Protein AF-A0A3D5JFZ5-F1 (afdb_monomer_lite)

Foldseek 3Di:
DAAQQDDQVVVVVCLDCVNVVVVLVVVPQQPDRQDADTDYDAAFDKDWRWWADSHDNQPPQATDTDIDHHRHDDHRHDDDDDDDDDPGGDPDDDDDDD

pLDDT: mean 94.36, std 4.91, range [70.06, 98.75]

Sequence (98 aa):
IVGVDGEIEHAAALIHPRFGAPVRGALGDATEIIPSTKKMGGPGATLAVPLTSKHSIWEFDHMDAAEICLPDAPHAGEIVVILALGIGGRPLKRIKPD

Secondary structure (DSSP, 8-state):
-B-TTS-HHHHHHHTSHHHHHHHHHHTSS--S-------B--TT-EEEEEE--SS-TT-GGG-EEEEEEBTTB--TT-B-------SSS-TT------

Structure (mmCIF, N/CA/C/O backbone):
data_AF-A0A3D5JFZ5-F1
#
_entry.id   AF-A0A3D5JFZ5-F1
#
loop_
_atom_site.group_PDB
_atom_site.id
_atom_site.type_symbol
_atom_site.label_atom_id
_atom_site.label_alt_id
_atom_site.label_comp_id
_atom_site.label_asym_id
_atom_site.label_entity_id
_atom_site.label_seq_id
_atom_site.pdbx_PDB_ins_code
_atom_site.Cartn_x
_atom_site.Cartn_y
_atom_site.Cartn_z
_atom_site.occupancy
_atom_site.B_iso_or_equiv
_atom_site.auth_seq_id
_atom_site.auth_comp_id
_atom_site.auth_asym_id
_atom_site.auth_atom_id
_atom_site.pdbx_PDB_model_num
ATOM 1 N N . ILE A 1 1 ? -4.117 -0.474 6.231 1.00 98.19 1 ILE A N 1
ATOM 2 C CA . ILE A 1 1 ? -4.410 0.256 7.484 1.00 98.19 1 ILE A CA 1
ATOM 3 C C . ILE A 1 1 ? -5.358 -0.609 8.285 1.00 98.19 1 ILE A C 1
ATOM 5 O O . ILE A 1 1 ? -6.398 -0.967 7.751 1.00 98.19 1 ILE A O 1
ATOM 9 N N . VAL A 1 2 ? -4.972 -1.014 9.489 1.00 98.69 2 VAL A N 1
ATOM 10 C CA . VAL A 1 2 ? -5.830 -1.820 10.371 1.00 98.69 2 VAL A CA 1
ATOM 11 C C . VAL A 1 2 ? -6.562 -0.877 11.325 1.00 98.69 2 VAL A C 1
ATOM 13 O O . VAL A 1 2 ? -5.943 0.055 11.848 1.00 98.69 2 VAL A O 1
ATOM 16 N N . GLY A 1 3 ? -7.865 -1.100 11.494 1.00 98.75 3 GLY A N 1
ATOM 17 C CA . GLY A 1 3 ? -8.727 -0.378 12.423 1.00 98.75 3 GLY A CA 1
ATOM 18 C C . GLY A 1 3 ? -8.286 -0.540 13.876 1.00 98.75 3 GLY A C 1
ATOM 19 O O . GLY A 1 3 ? -7.532 -1.449 14.221 1.00 98.75 3 GLY A O 1
ATOM 20 N N . VAL A 1 4 ? -8.728 0.373 14.736 1.00 98.25 4 VAL A N 1
ATOM 21 C CA . VAL A 1 4 ? -8.217 0.500 16.112 1.00 98.25 4 VAL A CA 1
ATOM 22 C C . VAL A 1 4 ? -8.535 -0.680 17.040 1.00 98.25 4 VAL A C 1
ATOM 24 O O . VAL A 1 4 ? -7.839 -0.823 18.040 1.00 98.25 4 VAL A O 1
ATOM 27 N N . ASP A 1 5 ? -9.496 -1.542 16.693 1.00 98.62 5 ASP A N 1
ATOM 28 C CA . ASP A 1 5 ? -9.812 -2.766 17.451 1.00 98.62 5 ASP A CA 1
ATOM 29 C C . ASP A 1 5 ? -9.014 -3.993 16.961 1.00 98.62 5 ASP A C 1
ATOM 31 O O . ASP A 1 5 ? -9.174 -5.097 17.480 1.00 98.62 5 ASP A O 1
ATOM 35 N N . GLY A 1 6 ? -8.163 -3.830 15.942 1.00 98.25 6 GLY A N 1
ATOM 36 C CA . GLY A 1 6 ? -7.256 -4.871 15.459 1.00 98.25 6 GLY A CA 1
ATOM 37 C C . GLY A 1 6 ? -5.849 -4.792 16.062 1.00 98.25 6 GLY A C 1
ATOM 38 O O . GLY A 1 6 ? -5.588 -4.084 17.031 1.00 98.25 6 GLY A O 1
ATOM 39 N N . GLU A 1 7 ? -4.898 -5.477 15.424 1.00 98.00 7 GLU A N 1
ATOM 40 C CA . GLU A 1 7 ? -3.470 -5.393 15.742 1.00 98.00 7 GLU A CA 1
ATOM 41 C C . GLU A 1 7 ? -2.609 -5.197 14.486 1.00 98.00 7 GLU A C 1
ATOM 43 O O . GLU A 1 7 ? -2.990 -5.556 13.369 1.00 98.00 7 GLU A O 1
ATOM 48 N N . ILE A 1 8 ? -1.403 -4.646 14.657 1.00 97.69 8 ILE A N 1
ATOM 49 C CA . ILE A 1 8 ? -0.510 -4.343 13.528 1.00 97.69 8 ILE A CA 1
ATOM 50 C C . ILE A 1 8 ? -0.062 -5.605 12.772 1.00 97.69 8 ILE A C 1
ATOM 52 O O . ILE A 1 8 ? 0.254 -5.533 11.581 1.00 97.69 8 ILE A O 1
ATOM 56 N N . GLU A 1 9 ? -0.070 -6.770 13.424 1.00 97.88 9 GLU A N 1
ATOM 57 C CA . GLU A 1 9 ? 0.265 -8.044 12.788 1.00 97.88 9 GLU A CA 1
ATOM 58 C C . GLU A 1 9 ? -0.842 -8.563 11.862 1.00 97.88 9 GLU A C 1
ATOM 60 O O . GLU A 1 9 ? -0.536 -9.259 10.893 1.00 97.88 9 GLU A O 1
ATOM 65 N N . HIS A 1 10 ? -2.090 -8.099 12.005 1.00 98.25 10 HIS A N 1
ATOM 66 C CA . HIS A 1 10 ? -3.109 -8.312 10.973 1.00 98.25 10 HIS A CA 1
ATOM 67 C C . HIS A 1 10 ? -2.676 -7.708 9.626 1.00 98.25 10 HIS A C 1
ATOM 69 O O . HIS A 1 10 ? -2.876 -8.315 8.575 1.00 98.25 10 HIS A O 1
ATOM 75 N N . ALA A 1 11 ? -2.018 -6.540 9.633 1.00 97.44 11 ALA A N 1
ATOM 76 C CA . ALA A 1 11 ? -1.447 -5.964 8.414 1.00 97.44 11 ALA A CA 1
ATOM 77 C C . ALA A 1 11 ? -0.237 -6.767 7.916 1.00 97.44 11 ALA A C 1
ATOM 79 O O . ALA A 1 11 ? -0.073 -6.937 6.709 1.00 97.44 11 ALA A O 1
ATOM 80 N N . ALA A 1 12 ? 0.602 -7.268 8.832 1.00 96.00 12 ALA A N 1
ATOM 81 C CA . ALA A 1 12 ? 1.762 -8.096 8.496 1.00 96.00 12 ALA A CA 1
ATOM 82 C C . ALA A 1 12 ? 1.355 -9.378 7.753 1.00 96.00 12 ALA A C 1
ATOM 84 O O . ALA A 1 12 ? 1.964 -9.739 6.746 1.00 96.00 12 ALA A O 1
ATOM 85 N N . ALA A 1 13 ? 0.274 -10.019 8.204 1.00 95.94 13 ALA A N 1
ATOM 86 C CA . ALA A 1 13 ? -0.287 -11.204 7.569 1.00 95.94 13 ALA A CA 1
ATOM 87 C C . ALA A 1 13 ? -0.711 -10.946 6.111 1.00 95.94 13 ALA A C 1
ATOM 89 O O . ALA A 1 13 ? -0.578 -11.827 5.259 1.00 95.94 13 ALA A O 1
ATOM 90 N N . LEU A 1 14 ? -1.177 -9.732 5.802 1.00 94.56 14 LEU A N 1
ATOM 91 C CA . LEU A 1 14 ? -1.639 -9.346 4.464 1.00 94.56 14 LEU A CA 1
ATOM 92 C C . LEU A 1 14 ? -0.501 -8.960 3.510 1.00 94.56 14 LEU A C 1
ATOM 94 O O . LEU A 1 14 ? -0.655 -9.112 2.303 1.00 94.56 14 LEU A O 1
ATOM 98 N N . ILE A 1 15 ? 0.654 -8.524 4.021 1.00 92.62 15 ILE A N 1
ATOM 99 C CA . ILE A 1 15 ? 1.860 -8.260 3.207 1.00 92.62 15 ILE A CA 1
ATOM 100 C C . ILE A 1 15 ? 2.754 -9.503 3.043 1.00 92.62 15 ILE A C 1
ATOM 102 O O . ILE A 1 15 ? 3.856 -9.429 2.503 1.00 92.62 15 ILE A O 1
ATOM 106 N N . HIS A 1 16 ? 2.282 -10.668 3.489 1.00 93.31 16 HIS A N 1
ATOM 107 C CA . HIS A 1 16 ? 2.973 -11.942 3.337 1.00 93.31 16 HIS A CA 1
ATOM 108 C C . HIS A 1 16 ? 3.066 -12.367 1.851 1.00 93.31 16 HIS A C 1
ATOM 110 O O . HIS A 1 16 ? 2.137 -12.114 1.073 1.00 93.31 16 HIS A O 1
ATOM 116 N N . PRO A 1 17 ? 4.110 -13.114 1.427 1.00 88.06 17 PRO A N 1
ATOM 117 C CA . PRO A 1 17 ? 4.244 -13.616 0.052 1.00 88.06 17 PRO A CA 1
ATOM 118 C C . PRO A 1 17 ? 3.043 -14.406 -0.482 1.00 88.06 17 PRO A C 1
ATOM 120 O O . PRO A 1 17 ? 2.862 -14.489 -1.692 1.00 88.06 17 PRO A O 1
ATOM 123 N N . ARG A 1 18 ? 2.194 -14.948 0.398 1.00 91.81 18 ARG A N 1
ATOM 124 C CA . ARG A 1 18 ? 0.935 -15.612 0.020 1.00 91.81 18 ARG A CA 1
ATOM 125 C C . ARG A 1 18 ? -0.056 -14.663 -0.672 1.00 91.81 18 ARG A C 1
ATOM 127 O O . ARG A 1 18 ? -0.794 -15.118 -1.537 1.00 91.81 18 ARG A O 1
ATOM 134 N N . PHE A 1 19 ? -0.052 -13.375 -0.325 1.00 91.12 19 PHE A N 1
ATOM 135 C CA . PHE A 1 19 ? -0.790 -12.339 -1.051 1.00 91.12 19 PHE A CA 1
ATOM 136 C C . PHE A 1 19 ? 0.011 -11.818 -2.253 1.00 91.12 19 PHE A C 1
ATOM 138 O O . PHE A 1 19 ? -0.516 -11.710 -3.357 1.00 91.12 19 PHE A O 1
ATOM 145 N N . GLY A 1 20 ? 1.304 -11.534 -2.061 1.00 91.19 20 GLY A N 1
ATOM 146 C CA . GLY A 1 20 ? 2.123 -10.887 -3.090 1.00 91.19 20 GLY A CA 1
ATOM 147 C C . GLY A 1 20 ? 2.466 -11.763 -4.303 1.00 91.19 20 GLY A C 1
ATOM 148 O O . GLY A 1 20 ? 2.582 -11.244 -5.409 1.00 91.19 20 GLY A O 1
ATOM 149 N N . ALA A 1 21 ? 2.631 -13.079 -4.136 1.00 91.38 21 ALA A N 1
ATOM 150 C CA . ALA A 1 21 ? 3.012 -13.970 -5.235 1.00 91.38 21 ALA A CA 1
ATOM 151 C C . ALA A 1 21 ? 1.942 -14.056 -6.346 1.00 91.38 21 ALA A C 1
ATOM 153 O O . ALA A 1 21 ? 2.320 -13.901 -7.506 1.00 91.38 21 ALA A O 1
ATOM 154 N N . PRO A 1 22 ? 0.633 -14.208 -6.047 1.00 93.12 22 PRO A N 1
ATOM 155 C CA . PRO A 1 22 ? -0.419 -14.102 -7.062 1.00 93.12 22 PRO A CA 1
ATOM 156 C C . PRO A 1 22 ? -0.429 -12.762 -7.805 1.00 93.12 22 PRO A C 1
ATOM 158 O O . PRO A 1 22 ? -0.582 -12.747 -9.023 1.00 93.12 22 PRO A O 1
ATOM 161 N N . VAL A 1 23 ? -0.219 -11.646 -7.095 1.00 92.75 23 VAL A N 1
ATOM 162 C CA . VAL A 1 23 ? -0.149 -10.308 -7.710 1.00 92.75 23 VAL A CA 1
ATOM 163 C C . VAL A 1 23 ? 1.004 -10.237 -8.709 1.00 92.75 23 VAL A C 1
ATOM 165 O O . VAL A 1 23 ? 0.801 -9.828 -9.848 1.00 92.75 23 VAL A O 1
ATOM 168 N N . ARG A 1 24 ? 2.204 -10.693 -8.326 1.00 92.00 24 ARG A N 1
ATOM 169 C CA . ARG A 1 24 ? 3.352 -10.745 -9.246 1.00 92.00 24 ARG A CA 1
ATOM 170 C C . ARG A 1 24 ? 3.109 -11.677 -10.430 1.00 92.00 24 ARG A C 1
ATOM 172 O O . ARG A 1 24 ? 3.403 -11.299 -11.557 1.00 92.00 24 ARG A O 1
ATOM 179 N N . GLY A 1 25 ? 2.517 -12.848 -10.190 1.00 92.62 25 GLY A N 1
ATOM 180 C CA . GLY A 1 25 ? 2.161 -13.795 -11.248 1.00 92.62 25 GLY A CA 1
ATOM 181 C C . GLY A 1 25 ? 1.196 -13.200 -12.277 1.00 92.62 25 GLY A C 1
ATOM 182 O O . GLY A 1 25 ? 1.369 -13.417 -13.472 1.00 92.62 25 GLY A O 1
ATOM 183 N N . ALA A 1 26 ? 0.232 -12.384 -11.840 1.00 93.69 26 ALA A N 1
ATOM 184 C CA . ALA A 1 26 ? -0.688 -11.679 -12.734 1.00 93.69 26 ALA A CA 1
ATOM 185 C C . ALA A 1 26 ? -0.002 -10.596 -13.591 1.00 93.69 26 ALA A C 1
ATOM 187 O O . ALA A 1 26 ? -0.495 -10.261 -14.665 1.00 93.69 26 ALA A O 1
ATOM 188 N N . LEU A 1 27 ? 1.138 -10.064 -13.141 1.00 91.25 27 LEU A N 1
ATOM 189 C CA . LEU A 1 27 ? 1.947 -9.084 -13.877 1.00 91.25 27 LEU A CA 1
ATOM 190 C C . LEU A 1 27 ? 2.957 -9.734 -14.841 1.00 91.25 27 LEU A C 1
ATOM 192 O O . LEU A 1 27 ? 3.660 -9.010 -15.550 1.00 91.25 27 LEU A O 1
ATOM 196 N N . GLY A 1 28 ? 3.026 -11.070 -14.871 1.00 88.00 28 GLY A N 1
ATOM 197 C CA . GLY A 1 28 ? 3.916 -11.855 -15.722 1.00 88.00 28 GLY A CA 1
ATOM 198 C C . GLY A 1 28 ? 5.345 -11.909 -15.185 1.00 88.00 28 GLY A C 1
ATOM 199 O O . GLY A 1 28 ? 5.703 -12.794 -14.416 1.00 88.00 28 GLY A O 1
ATOM 200 N N . ASP A 1 29 ? 6.168 -10.957 -15.599 1.00 86.50 29 ASP A N 1
ATOM 201 C CA . ASP A 1 29 ? 7.621 -10.896 -15.389 1.00 86.50 29 ASP A CA 1
ATOM 202 C C . ASP A 1 29 ? 8.036 -10.037 -14.176 1.00 86.50 29 ASP A C 1
ATOM 204 O O . ASP A 1 29 ? 9.123 -9.458 -14.137 1.00 86.50 29 ASP A O 1
ATOM 208 N N . ALA A 1 30 ? 7.164 -9.943 -13.168 1.00 91.38 30 ALA A N 1
ATOM 209 C CA . ALA A 1 30 ? 7.469 -9.268 -11.910 1.00 91.38 30 ALA A CA 1
ATOM 210 C C . ALA A 1 30 ? 8.315 -10.177 -11.000 1.00 91.38 30 ALA A C 1
ATOM 212 O O . ALA A 1 30 ? 7.796 -11.084 -10.342 1.00 91.38 30 ALA A O 1
ATOM 213 N N . THR A 1 31 ? 9.622 -9.928 -10.955 1.00 89.06 31 THR A N 1
ATOM 214 C CA . THR A 1 31 ? 10.593 -10.715 -10.178 1.00 89.06 31 THR A CA 1
ATOM 215 C C . THR A 1 31 ? 10.863 -10.136 -8.794 1.00 89.06 31 THR A C 1
ATOM 217 O O . THR A 1 31 ? 11.232 -10.881 -7.888 1.00 89.06 31 THR A O 1
ATOM 220 N N . GLU A 1 32 ? 10.650 -8.833 -8.612 1.00 92.19 32 GLU A N 1
ATOM 221 C CA . GLU A 1 32 ? 10.998 -8.129 -7.378 1.00 92.19 32 GLU A CA 1
ATOM 222 C C . GLU A 1 32 ? 9.931 -8.183 -6.291 1.00 92.19 32 GLU A C 1
ATOM 224 O O . GLU A 1 32 ? 8.744 -8.416 -6.534 1.00 92.19 32 GLU A O 1
ATOM 229 N N . ILE A 1 33 ? 10.369 -7.934 -5.057 1.00 90.06 33 ILE A N 1
ATOM 230 C CA . ILE A 1 33 ? 9.467 -7.796 -3.916 1.00 90.06 33 ILE A CA 1
ATOM 231 C C . ILE A 1 33 ? 8.540 -6.585 -4.094 1.00 90.06 33 ILE A C 1
ATOM 233 O O . ILE A 1 33 ? 8.947 -5.529 -4.568 1.00 90.06 33 ILE A O 1
ATOM 237 N N . ILE A 1 34 ? 7.281 -6.735 -3.677 1.00 93.50 34 ILE A N 1
ATOM 238 C CA . ILE A 1 34 ? 6.333 -5.619 -3.623 1.00 93.50 34 ILE A CA 1
ATOM 239 C C . ILE A 1 34 ? 6.641 -4.828 -2.341 1.00 93.50 34 ILE A C 1
ATOM 241 O O . ILE A 1 34 ? 6.480 -5.390 -1.250 1.00 93.50 34 ILE A O 1
ATOM 245 N N . PRO A 1 35 ? 7.098 -3.567 -2.427 1.00 94.19 35 PRO A N 1
ATOM 246 C CA . PRO A 1 35 ? 7.342 -2.756 -1.243 1.00 94.19 35 PRO A CA 1
ATOM 247 C C . PRO A 1 35 ? 6.009 -2.440 -0.557 1.00 94.19 35 PRO A C 1
ATOM 249 O O . PRO A 1 35 ? 4.959 -2.360 -1.193 1.00 94.19 35 PRO A O 1
ATOM 252 N N . SER A 1 36 ? 6.029 -2.261 0.759 1.00 95.00 36 SER A N 1
ATOM 253 C CA . SER A 1 36 ? 4.810 -1.957 1.505 1.00 95.00 36 SER A CA 1
ATOM 254 C C . SER A 1 36 ? 5.095 -1.149 2.761 1.00 95.00 36 SER A C 1
ATOM 256 O O . SER A 1 36 ? 6.200 -1.151 3.302 1.00 95.00 36 SER A O 1
ATOM 258 N N . THR A 1 37 ? 4.059 -0.468 3.233 1.00 96.38 37 THR A N 1
ATOM 259 C CA . THR A 1 37 ? 3.993 0.142 4.558 1.00 96.38 37 THR A CA 1
ATOM 260 C C . THR A 1 37 ? 2.767 -0.413 5.280 1.00 96.38 37 THR A C 1
ATOM 262 O O . THR A 1 37 ? 1.763 -0.774 4.659 1.00 96.38 37 THR A O 1
ATOM 265 N N . LYS A 1 38 ? 2.836 -0.507 6.610 1.00 97.00 38 LYS A N 1
ATOM 266 C CA . LYS A 1 38 ? 1.711 -0.917 7.460 1.00 97.00 38 LYS A CA 1
ATOM 267 C C . LYS A 1 38 ? 1.503 0.089 8.585 1.00 97.00 38 LYS A C 1
ATOM 269 O O . LYS A 1 38 ? 2.456 0.700 9.058 1.00 97.00 38 LYS A O 1
ATOM 274 N N . LYS A 1 39 ? 0.247 0.273 8.989 1.00 97.56 39 LYS A N 1
ATOM 275 C CA . LYS A 1 39 ? -0.174 1.280 9.970 1.00 97.56 39 LYS A CA 1
ATOM 276 C C . LYS A 1 39 ? -1.489 0.872 10.634 1.00 97.56 39 LYS A C 1
ATOM 278 O O . LYS A 1 39 ? -2.351 0.296 9.963 1.00 97.56 39 LYS A O 1
ATOM 283 N N . MET A 1 40 ? -1.633 1.222 11.911 1.00 98.25 40 MET A N 1
ATOM 284 C CA . MET A 1 40 ? -2.915 1.274 12.625 1.00 98.25 40 MET A CA 1
ATOM 285 C C . MET A 1 40 ? -3.529 2.671 12.472 1.00 98.25 40 MET A C 1
ATOM 287 O O . MET A 1 40 ? -2.803 3.668 12.523 1.00 98.25 40 MET A O 1
ATOM 291 N N . GLY A 1 41 ? -4.843 2.769 12.302 1.00 98.12 41 GLY A N 1
ATOM 292 C CA . GLY A 1 41 ? -5.540 4.054 12.214 1.00 98.12 41 GLY A CA 1
ATOM 293 C C . GLY A 1 41 ? -7.053 3.894 12.102 1.00 98.12 41 GLY A C 1
ATOM 294 O O . GLY A 1 41 ? -7.527 2.799 11.833 1.00 98.12 41 GLY A O 1
ATOM 295 N N . GLY A 1 42 ? -7.796 4.980 12.322 1.00 98.06 42 GLY A N 1
ATOM 296 C CA . GLY A 1 42 ? -9.248 5.036 12.102 1.00 98.06 42 GLY A CA 1
ATOM 297 C C . GLY A 1 42 ? -9.625 5.664 10.751 1.00 98.06 42 GLY A C 1
ATOM 298 O O . GLY A 1 42 ? -8.738 5.888 9.919 1.00 98.06 42 GLY A O 1
ATOM 299 N N . PRO A 1 43 ? -10.914 5.997 10.549 1.00 98.56 43 PRO A N 1
ATOM 300 C CA . PRO A 1 43 ? -11.401 6.643 9.334 1.00 98.56 43 PRO A CA 1
ATOM 301 C C . PRO A 1 43 ? -10.611 7.903 8.972 1.00 98.56 43 PRO A C 1
ATOM 303 O O . PRO A 1 43 ? -10.292 8.718 9.839 1.00 98.56 43 PRO A O 1
ATOM 306 N N . GLY A 1 44 ? -10.256 8.047 7.695 1.00 98.31 44 GLY A N 1
ATOM 307 C CA . GLY A 1 44 ? -9.477 9.184 7.205 1.00 98.31 44 GLY A CA 1
ATOM 308 C C . GLY A 1 44 ? -7.969 9.088 7.464 1.00 98.31 44 GLY A C 1
ATOM 309 O O . GLY A 1 44 ? -7.226 10.015 7.134 1.00 98.31 44 GLY A O 1
ATOM 310 N N . ALA A 1 45 ? -7.476 7.984 8.036 1.00 98.19 45 ALA A N 1
ATOM 311 C CA . ALA A 1 45 ? -6.041 7.767 8.158 1.00 98.19 45 ALA A CA 1
ATOM 312 C C . ALA A 1 45 ? -5.381 7.664 6.772 1.00 98.19 45 ALA A C 1
ATOM 314 O O . ALA A 1 45 ? -5.819 6.900 5.912 1.00 98.19 45 ALA A O 1
ATOM 315 N N . THR A 1 46 ? -4.275 8.388 6.583 1.00 98.06 46 THR A N 1
ATOM 316 C CA . THR A 1 46 ? -3.473 8.303 5.357 1.00 98.06 46 THR A CA 1
ATOM 317 C C . THR A 1 46 ? -2.414 7.203 5.446 1.00 98.06 46 THR A C 1
ATOM 319 O O . THR A 1 46 ? -1.884 6.902 6.532 1.00 98.06 46 THR A O 1
ATOM 322 N N . LEU A 1 47 ? -2.097 6.610 4.292 1.00 97.88 47 LEU A N 1
ATOM 323 C CA . LEU A 1 47 ? -0.989 5.677 4.103 1.00 97.88 47 LEU A CA 1
ATOM 324 C C . LEU A 1 47 ? -0.212 6.035 2.832 1.00 97.88 47 LEU A C 1
ATOM 326 O O . LEU A 1 47 ? -0.789 6.109 1.749 1.00 97.88 47 LEU A O 1
ATOM 330 N N . ALA A 1 48 ? 1.104 6.198 2.970 1.00 97.81 48 ALA A N 1
ATOM 331 C CA . ALA A 1 48 ? 2.016 6.306 1.838 1.00 97.81 48 ALA A CA 1
ATOM 332 C C . ALA A 1 48 ? 2.309 4.908 1.277 1.00 97.81 48 ALA A C 1
ATOM 334 O O . ALA A 1 48 ? 2.889 4.066 1.968 1.00 97.81 48 ALA A O 1
ATOM 335 N N . VAL A 1 49 ? 1.905 4.664 0.034 1.00 97.12 49 VAL A N 1
ATOM 336 C CA . VAL A 1 49 ? 2.079 3.397 -0.679 1.00 97.12 49 VAL A CA 1
ATOM 337 C C . VAL A 1 49 ? 3.307 3.511 -1.582 1.00 97.12 49 VAL A C 1
ATOM 339 O O . VAL A 1 49 ? 3.240 4.221 -2.588 1.00 97.12 49 VAL A O 1
ATOM 342 N N . PRO A 1 50 ? 4.436 2.867 -1.236 1.00 96.31 50 PRO A N 1
ATOM 343 C CA . PR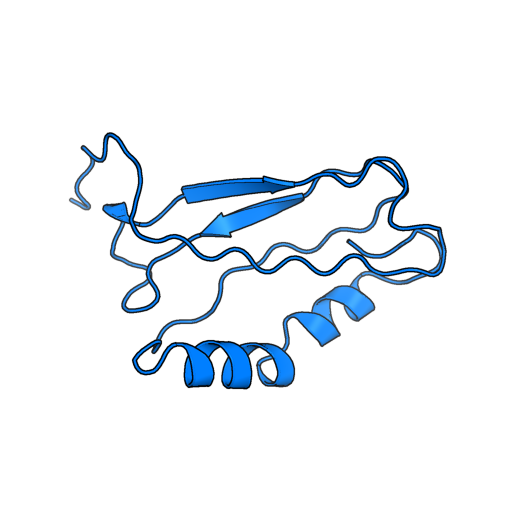O A 1 50 ? 5.643 2.936 -2.046 1.00 96.3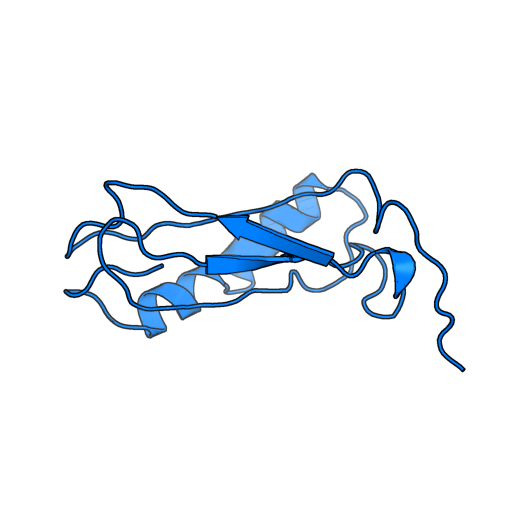1 50 PRO A CA 1
ATOM 344 C C . PRO A 1 50 ? 5.444 2.204 -3.375 1.00 96.31 50 PRO A C 1
ATOM 346 O O . PRO A 1 50 ? 4.822 1.144 -3.435 1.00 96.31 50 PRO A O 1
ATOM 349 N N . LEU A 1 51 ? 6.014 2.766 -4.432 1.00 95.50 51 LEU A N 1
ATOM 350 C CA . LEU A 1 51 ? 6.087 2.188 -5.764 1.00 95.50 51 LEU A CA 1
ATOM 351 C C . LEU A 1 51 ? 7.561 2.014 -6.125 1.00 95.50 51 LEU A C 1
ATOM 353 O O . LEU A 1 51 ? 8.366 2.930 -5.969 1.00 95.50 51 LEU A O 1
ATOM 357 N N . THR A 1 52 ? 7.911 0.828 -6.606 1.00 94.94 52 THR A N 1
ATOM 358 C CA . THR A 1 52 ? 9.232 0.518 -7.161 1.00 94.94 52 THR A CA 1
ATOM 359 C C . THR A 1 52 ? 9.057 -0.268 -8.449 1.00 94.94 52 THR A C 1
ATOM 361 O O . THR A 1 52 ? 7.970 -0.772 -8.743 1.00 94.94 52 THR A O 1
ATOM 364 N N . SER A 1 53 ? 10.134 -0.401 -9.224 1.00 94.25 53 SER A N 1
ATOM 365 C CA . SER A 1 53 ? 10.118 -1.275 -10.395 1.00 94.25 53 SER A CA 1
ATOM 366 C C . SER A 1 53 ? 9.753 -2.703 -10.002 1.00 94.25 53 SER A C 1
ATOM 368 O O . SER A 1 53 ? 10.212 -3.219 -8.981 1.00 94.25 53 SER A O 1
ATOM 370 N N . LYS A 1 54 ? 8.973 -3.358 -10.865 1.00 94.19 54 LYS A N 1
ATOM 371 C CA . LYS A 1 54 ? 8.685 -4.791 -10.755 1.00 94.19 54 LYS A CA 1
ATOM 372 C C . LYS A 1 54 ? 9.872 -5.681 -11.157 1.00 94.19 54 LYS A C 1
ATOM 374 O O . LYS A 1 54 ? 9.815 -6.885 -10.913 1.00 94.19 54 LYS A O 1
ATOM 379 N N . HIS A 1 55 ? 10.913 -5.107 -11.769 1.00 93.38 55 HIS A N 1
ATOM 380 C CA . HIS A 1 55 ? 12.072 -5.837 -12.297 1.00 93.38 55 HIS A CA 1
ATOM 381 C C . HIS A 1 55 ? 13.349 -5.659 -11.475 1.00 93.38 55 HIS A C 1
ATOM 383 O O . HIS A 1 55 ? 14.158 -6.580 -11.431 1.00 93.38 55 HIS A O 1
ATOM 389 N N . SER A 1 56 ? 13.551 -4.496 -10.845 1.00 91.50 56 SER A N 1
ATOM 390 C CA . SER A 1 56 ? 14.713 -4.249 -9.979 1.00 91.50 56 SER A CA 1
ATOM 391 C C . SER A 1 56 ? 14.475 -3.092 -9.011 1.00 91.50 56 SER A C 1
ATOM 393 O O . SER A 1 56 ? 14.203 -1.966 -9.431 1.00 91.50 56 SER A O 1
ATOM 395 N N . ILE A 1 57 ? 14.676 -3.311 -7.708 1.00 88.81 57 ILE A N 1
ATOM 396 C CA . ILE A 1 57 ? 14.606 -2.229 -6.707 1.00 88.81 57 ILE A CA 1
ATOM 397 C C . ILE A 1 57 ? 15.658 -1.132 -6.929 1.00 88.81 57 ILE A C 1
ATOM 399 O O . ILE A 1 57 ? 15.523 -0.048 -6.377 1.00 88.81 57 ILE A O 1
ATOM 403 N N . TRP A 1 58 ? 16.687 -1.385 -7.742 1.00 89.31 58 TRP A N 1
ATOM 404 C CA . TRP A 1 58 ? 17.757 -0.431 -8.050 1.00 89.31 58 TRP A CA 1
ATOM 405 C C . TRP A 1 58 ? 17.453 0.459 -9.259 1.00 89.31 58 TRP A C 1
ATOM 407 O O . TRP A 1 58 ? 18.243 1.335 -9.602 1.00 89.31 58 TRP A O 1
ATOM 417 N N . GLU A 1 59 ? 16.299 0.292 -9.904 1.00 91.50 59 GLU A N 1
ATOM 418 C CA . GLU A 1 59 ? 15.817 1.233 -10.913 1.00 91.50 59 GLU A CA 1
ATOM 419 C C . GLU A 1 59 ? 15.239 2.479 -10.234 1.00 91.50 59 GLU A C 1
ATOM 421 O O . GLU A 1 59 ? 14.024 2.650 -10.107 1.00 91.50 59 GLU A O 1
ATOM 426 N N . PHE A 1 60 ? 16.129 3.377 -9.798 1.00 92.00 60 PHE A N 1
ATOM 427 C CA . PHE A 1 60 ? 15.765 4.592 -9.062 1.00 92.00 60 PHE A CA 1
ATOM 428 C C . PHE A 1 60 ? 14.775 5.474 -9.806 1.00 92.00 60 PHE A C 1
ATOM 430 O O . PHE A 1 60 ? 14.038 6.211 -9.169 1.00 92.00 60 PHE A O 1
ATOM 437 N N . ASP A 1 61 ? 14.716 5.416 -11.129 1.00 94.44 61 ASP A N 1
ATOM 438 C CA . ASP A 1 61 ? 13.725 6.117 -11.942 1.00 94.44 61 ASP A CA 1
ATOM 439 C C . ASP A 1 61 ? 12.272 5.733 -11.611 1.00 94.44 61 ASP A C 1
ATOM 441 O O . ASP A 1 61 ? 11.374 6.569 -11.740 1.00 94.44 61 ASP A O 1
ATOM 445 N N . HIS A 1 62 ? 12.049 4.494 -11.163 1.00 94.19 62 HIS A N 1
ATOM 446 C CA . HIS A 1 62 ? 10.740 3.926 -10.832 1.00 94.19 62 HIS A CA 1
ATOM 447 C C . HIS A 1 62 ? 10.356 4.069 -9.352 1.00 94.19 62 HIS A C 1
ATOM 449 O O . HIS A 1 62 ? 9.247 3.693 -8.986 1.00 94.19 62 HIS A O 1
ATOM 455 N N . MET A 1 63 ? 11.237 4.607 -8.501 1.00 93.50 63 MET A N 1
ATOM 456 C CA . MET A 1 63 ? 10.911 4.858 -7.095 1.00 93.50 63 MET A CA 1
ATOM 457 C C . MET A 1 63 ? 9.966 6.054 -6.959 1.00 93.50 63 MET A C 1
ATOM 459 O O . MET A 1 63 ? 10.332 7.181 -7.305 1.00 93.50 63 MET A O 1
ATOM 463 N N . ASP A 1 64 ? 8.777 5.820 -6.422 1.00 95.44 64 ASP A N 1
ATOM 464 C CA . ASP A 1 64 ? 7.776 6.850 -6.146 1.00 95.44 64 ASP A CA 1
ATOM 465 C C . ASP A 1 64 ? 6.891 6.425 -4.961 1.00 95.44 64 ASP A C 1
ATOM 467 O O . ASP A 1 64 ? 7.101 5.367 -4.361 1.00 95.44 64 ASP A O 1
ATOM 471 N N . ALA A 1 65 ? 5.893 7.227 -4.605 1.00 96.06 65 ALA A N 1
ATOM 472 C CA . ALA A 1 65 ? 4.852 6.824 -3.670 1.00 96.06 65 ALA A CA 1
ATOM 473 C C . ALA A 1 65 ? 3.520 7.514 -3.978 1.00 96.06 65 ALA A C 1
ATOM 475 O O . ALA A 1 65 ? 3.483 8.649 -4.443 1.00 96.06 65 ALA A O 1
ATOM 476 N N . ALA A 1 66 ? 2.417 6.846 -3.648 1.00 95.75 66 ALA A N 1
ATOM 477 C CA . ALA A 1 66 ? 1.086 7.442 -3.654 1.00 95.75 66 ALA A CA 1
ATOM 478 C C . ALA A 1 66 ? 0.552 7.523 -2.221 1.00 95.75 66 ALA A C 1
ATOM 480 O O . ALA A 1 66 ? 0.522 6.514 -1.518 1.00 95.75 66 ALA A O 1
ATOM 481 N N . GLU A 1 67 ? 0.115 8.700 -1.774 1.00 97.69 67 GLU A N 1
ATOM 482 C CA . GLU A 1 67 ? -0.626 8.816 -0.517 1.00 97.69 67 GLU A CA 1
ATOM 483 C C . GLU A 1 67 ? -2.110 8.553 -0.771 1.00 97.69 67 GLU A C 1
ATOM 485 O O . GLU A 1 67 ? -2.724 9.180 -1.633 1.00 97.69 67 GLU A O 1
ATOM 490 N N . ILE A 1 68 ? -2.684 7.617 -0.016 1.00 97.94 68 ILE A N 1
ATOM 491 C CA . ILE A 1 68 ? -4.089 7.232 -0.135 1.00 97.94 68 ILE A CA 1
ATOM 492 C C . ILE A 1 68 ? -4.783 7.422 1.211 1.00 97.94 68 ILE A C 1
ATOM 494 O O . ILE A 1 68 ? -4.228 7.116 2.269 1.00 97.94 68 ILE A O 1
ATOM 498 N N . CYS A 1 69 ? -6.019 7.910 1.148 1.00 97.62 69 CYS A N 1
ATOM 499 C CA . CYS A 1 69 ? -6.905 8.123 2.280 1.00 97.62 69 CYS A CA 1
ATOM 500 C C . CYS A 1 69 ? -8.333 7.740 1.887 1.00 97.62 69 CYS A C 1
ATOM 502 O O . CYS A 1 69 ? -8.785 8.081 0.792 1.00 97.62 69 CYS A O 1
ATOM 504 N N . LEU A 1 70 ? -9.040 7.045 2.778 1.00 97.88 70 LEU A N 1
ATOM 505 C CA . LEU A 1 70 ? -10.472 6.790 2.656 1.00 97.88 70 LEU A CA 1
ATOM 506 C C . LEU A 1 70 ? -11.171 7.530 3.806 1.00 97.88 70 LEU A C 1
ATOM 508 O O . LEU A 1 70 ? -10.961 7.153 4.959 1.00 97.88 70 LEU A O 1
ATOM 512 N N . PRO A 1 71 ? -11.988 8.567 3.532 1.00 98.31 71 PRO A N 1
ATOM 513 C CA . PRO A 1 71 ? -12.565 9.409 4.584 1.00 98.31 71 PRO A CA 1
ATOM 514 C C . PRO A 1 71 ? -13.342 8.646 5.662 1.00 98.31 71 PRO A C 1
ATOM 516 O O . PRO A 1 71 ? -13.304 9.036 6.823 1.00 98.31 71 PRO A O 1
ATOM 519 N N . ASP A 1 72 ? -14.001 7.550 5.285 1.00 98.31 72 ASP A N 1
ATOM 520 C CA . ASP A 1 72 ? -14.852 6.748 6.172 1.00 98.31 72 ASP A CA 1
ATOM 521 C C . ASP A 1 72 ? -14.268 5.352 6.471 1.00 98.31 72 ASP A C 1
ATOM 523 O O . ASP A 1 72 ? -14.996 4.439 6.829 1.00 98.31 72 ASP A O 1
ATOM 527 N N . ALA A 1 73 ? -12.959 5.128 6.286 1.00 98.44 73 ALA A N 1
ATOM 528 C CA . ALA A 1 73 ? -12.357 3.812 6.535 1.00 98.44 73 ALA A CA 1
ATOM 529 C C . ALA A 1 73 ? -10.882 3.884 6.980 1.00 98.44 73 ALA A C 1
ATOM 531 O O . ALA A 1 73 ? -10.181 4.841 6.635 1.00 98.44 73 ALA A O 1
ATOM 532 N N . PRO A 1 74 ? -10.367 2.856 7.684 1.00 98.50 74 PRO A N 1
ATOM 533 C CA . PRO A 1 74 ? -11.101 1.706 8.232 1.00 98.50 74 PRO A CA 1
ATOM 534 C C . PRO A 1 74 ? -11.931 2.083 9.467 1.00 98.50 74 PRO A C 1
ATOM 536 O O . PRO A 1 74 ? -11.474 2.864 10.304 1.00 98.50 74 PRO A O 1
ATOM 539 N N . HIS A 1 75 ? -13.116 1.487 9.627 1.00 98.62 75 HIS A N 1
ATOM 540 C CA . HIS A 1 75 ? -13.786 1.439 10.932 1.00 98.62 75 HIS A CA 1
ATOM 541 C C . HIS A 1 75 ? -13.001 0.537 11.898 1.00 98.62 75 HIS A C 1
ATOM 543 O O . HIS A 1 75 ? -12.063 -0.162 11.509 1.00 98.62 75 HIS A O 1
ATOM 549 N N . ALA A 1 76 ? -13.354 0.561 13.187 1.00 98.44 76 ALA A N 1
ATOM 550 C CA . ALA A 1 76 ? -12.534 -0.024 14.252 1.00 98.44 76 ALA A CA 1
ATOM 551 C C . ALA A 1 76 ? -12.191 -1.513 14.039 1.00 98.44 76 ALA A C 1
ATOM 553 O O . ALA A 1 76 ? -11.038 -1.895 14.229 1.00 98.44 76 ALA A O 1
ATOM 554 N N . GLY A 1 77 ? -13.147 -2.321 13.570 1.00 98.44 77 GLY A N 1
ATOM 555 C CA . GLY A 1 77 ? -12.965 -3.750 13.283 1.00 98.44 77 GLY A CA 1
ATOM 556 C C . GLY A 1 77 ? -12.572 -4.089 11.838 1.00 98.44 77 GLY A C 1
ATOM 557 O O . GLY A 1 77 ? -12.666 -5.2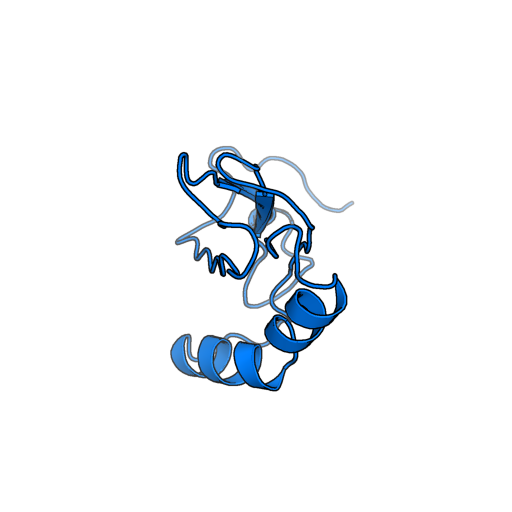49 11.443 1.00 98.44 77 GLY A O 1
ATOM 558 N N . GLU A 1 78 ? -12.181 -3.105 11.026 1.00 98.69 78 GLU A N 1
ATOM 559 C CA . GLU A 1 78 ? -11.918 -3.287 9.595 1.00 98.69 78 GLU A CA 1
ATOM 560 C C . GLU A 1 78 ? -10.431 -3.203 9.236 1.00 98.69 78 GLU A C 1
ATOM 562 O O . GLU A 1 78 ? -9.581 -2.760 10.011 1.00 98.69 78 GLU A O 1
ATOM 567 N N . ILE A 1 79 ? -10.104 -3.598 8.004 1.00 98.50 79 ILE A N 1
ATOM 568 C CA . ILE A 1 79 ? -8.777 -3.407 7.420 1.00 98.50 79 ILE A CA 1
ATOM 569 C C . ILE A 1 79 ? -8.927 -2.839 6.010 1.00 98.50 79 ILE A C 1
ATOM 571 O O . ILE A 1 79 ? -9.542 -3.455 5.144 1.00 98.50 79 ILE A O 1
ATOM 575 N N . VAL A 1 80 ? -8.285 -1.700 5.752 1.00 98.31 80 VAL A N 1
ATOM 576 C CA . VAL A 1 80 ? -8.101 -1.167 4.397 1.00 98.31 80 VAL A CA 1
ATOM 577 C C . VAL A 1 80 ? -6.820 -1.748 3.800 1.00 98.31 80 VAL A C 1
ATOM 579 O O . VAL A 1 80 ? -5.725 -1.526 4.332 1.00 98.31 80 VAL A O 1
ATOM 582 N N . VAL A 1 81 ? -6.943 -2.460 2.680 1.00 97.12 81 VAL A N 1
ATOM 583 C CA . VAL A 1 81 ? -5.820 -2.988 1.887 1.00 97.12 81 VAL A CA 1
ATOM 584 C C . VAL A 1 81 ? -5.691 -2.178 0.606 1.00 97.12 81 VAL A C 1
ATOM 586 O O . VAL A 1 81 ? -6.684 -1.929 -0.071 1.00 97.12 81 VAL A O 1
ATOM 589 N N . ILE A 1 82 ? -4.468 -1.765 0.275 1.00 97.12 82 ILE A N 1
ATOM 590 C CA . ILE A 1 82 ? -4.189 -0.898 -0.870 1.00 97.12 82 ILE A CA 1
ATOM 591 C C . ILE A 1 82 ? -3.083 -1.541 -1.699 1.00 97.12 82 ILE A C 1
ATOM 593 O O . ILE A 1 82 ? -2.010 -1.838 -1.176 1.00 97.12 82 ILE A O 1
ATOM 597 N N . LEU A 1 83 ? -3.350 -1.741 -2.989 1.00 95.50 83 LEU A N 1
ATOM 598 C CA . LEU A 1 83 ? -2.371 -2.156 -3.988 1.00 95.50 83 LEU A CA 1
ATOM 599 C C . LEU A 1 83 ? -2.289 -1.055 -5.044 1.00 95.50 83 LEU A C 1
ATOM 601 O O . LEU A 1 83 ? -3.292 -0.737 -5.678 1.00 95.50 83 LEU A O 1
ATOM 605 N N . ALA A 1 84 ? -1.102 -0.483 -5.228 1.00 95.44 84 ALA A N 1
ATOM 606 C CA . ALA A 1 84 ? -0.848 0.521 -6.251 1.00 95.44 84 ALA A CA 1
AT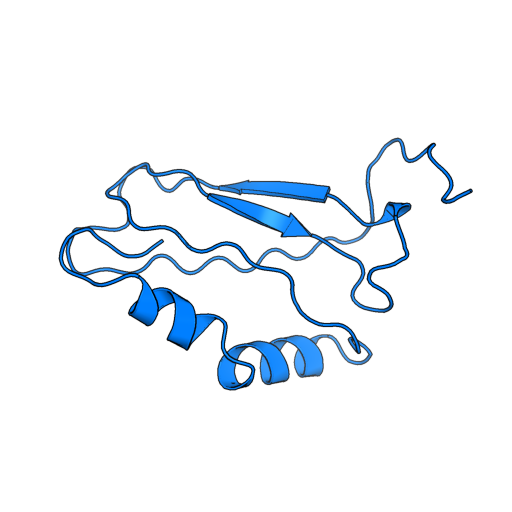OM 607 C C . ALA A 1 84 ? 0.017 -0.075 -7.368 1.00 95.44 84 ALA A C 1
ATOM 609 O O . ALA A 1 84 ? 0.980 -0.793 -7.100 1.00 95.44 84 ALA A O 1
ATOM 610 N N . LEU A 1 85 ? -0.330 0.234 -8.617 1.00 94.50 85 LEU A N 1
ATOM 611 C CA . LEU A 1 85 ? 0.426 -0.142 -9.810 1.00 94.50 85 LEU A CA 1
ATOM 612 C C . LEU A 1 85 ? 0.689 1.119 -10.634 1.00 94.50 85 LEU A C 1
ATOM 614 O O . LEU A 1 85 ? -0.233 1.883 -10.913 1.00 94.50 85 LEU A O 1
ATOM 618 N N . GLY A 1 86 ? 1.945 1.324 -11.019 1.00 93.19 86 GLY A N 1
ATOM 619 C CA . GLY A 1 86 ? 2.355 2.398 -11.920 1.00 93.19 86 GLY A CA 1
ATOM 620 C C . GLY A 1 86 ? 2.584 1.876 -13.337 1.00 93.19 86 GLY A C 1
ATOM 621 O O . GLY A 1 86 ? 3.061 0.760 -13.523 1.00 93.19 86 GLY A O 1
ATOM 622 N N . ILE A 1 87 ? 2.284 2.703 -14.339 1.00 91.81 87 ILE A N 1
ATOM 623 C CA . ILE A 1 87 ? 2.617 2.439 -15.753 1.00 91.81 87 ILE A CA 1
ATOM 624 C C . ILE A 1 87 ? 3.989 3.012 -16.159 1.00 91.81 87 ILE A C 1
ATOM 626 O O . ILE A 1 87 ? 4.364 2.970 -17.327 1.00 91.81 87 ILE A O 1
ATOM 630 N N . GLY A 1 88 ? 4.731 3.575 -15.205 1.00 90.06 88 GLY A N 1
ATOM 631 C CA . GLY A 1 88 ? 6.029 4.208 -15.407 1.00 90.06 88 GLY A CA 1
ATOM 632 C C . GLY A 1 88 ? 6.578 4.780 -14.101 1.00 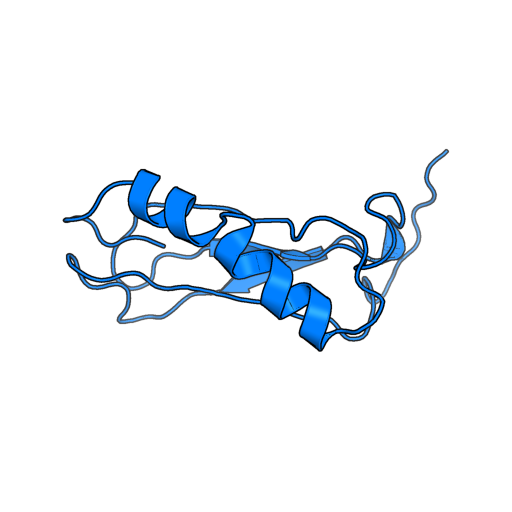90.06 88 GLY A C 1
ATOM 633 O O . GLY A 1 88 ? 5.965 4.633 -13.045 1.00 90.06 88 GLY A O 1
ATOM 634 N N . GLY A 1 89 ? 7.748 5.413 -14.183 1.00 91.00 89 GLY A N 1
ATOM 635 C CA . GLY A 1 89 ? 8.407 6.056 -13.044 1.00 91.00 89 GLY A CA 1
ATOM 636 C C . GLY A 1 89 ? 8.041 7.519 -12.849 1.00 91.00 89 GLY A C 1
ATOM 637 O O . GLY A 1 89 ? 7.092 8.032 -13.442 1.00 91.00 89 GLY A O 1
ATOM 638 N N . ARG A 1 90 ? 8.863 8.214 -12.056 1.00 95.00 90 ARG A N 1
ATOM 639 C CA . ARG A 1 90 ? 8.671 9.641 -11.774 1.00 95.00 90 ARG A CA 1
ATOM 640 C C . ARG A 1 90 ? 8.613 10.460 -13.075 1.00 95.00 90 ARG A C 1
ATOM 642 O O . ARG A 1 90 ? 9.511 10.307 -13.910 1.00 95.00 90 ARG A O 1
ATOM 649 N N . PRO A 1 91 ? 7.671 11.416 -13.214 1.00 94.19 91 PRO A N 1
ATOM 650 C CA . PRO A 1 91 ? 7.517 12.215 -14.436 1.00 94.19 91 PRO A CA 1
ATOM 651 C C . PRO A 1 91 ? 8.767 12.997 -14.861 1.00 94.19 91 PRO A C 1
ATOM 653 O O . PRO A 1 91 ? 8.998 13.204 -16.048 1.00 94.19 91 PRO A O 1
ATOM 656 N N . LEU A 1 92 ? 9.588 13.429 -13.897 1.00 95.62 92 LEU A N 1
ATOM 657 C CA . LEU A 1 92 ? 10.798 14.225 -14.135 1.00 95.62 92 LEU A CA 1
ATOM 658 C C . LEU A 1 92 ? 12.033 13.574 -13.495 1.00 95.62 92 LEU A C 1
ATOM 660 O O . LEU A 1 92 ? 12.752 14.193 -12.701 1.00 95.62 92 LEU A O 1
ATOM 664 N N . LYS A 1 93 ? 12.245 12.292 -13.807 1.00 94.19 93 LYS A N 1
ATOM 665 C CA . LYS A 1 93 ? 13.399 11.504 -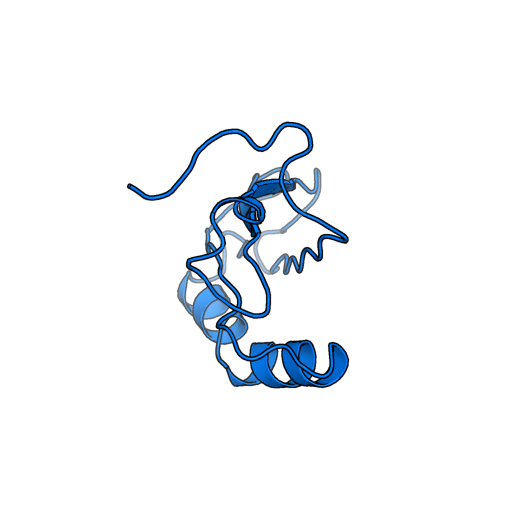13.360 1.00 94.19 93 LYS A CA 1
ATOM 666 C C . LYS A 1 93 ? 14.720 12.105 -13.877 1.00 94.19 93 LYS A C 1
ATOM 668 O O . LYS A 1 93 ? 14.877 12.348 -15.070 1.00 94.19 93 LYS A O 1
ATOM 673 N N . ARG A 1 94 ? 15.645 12.422 -12.963 1.00 94.25 94 ARG A N 1
ATOM 674 C CA . ARG A 1 94 ? 16.897 13.149 -13.269 1.00 94.25 94 ARG A CA 1
ATOM 675 C C . ARG A 1 94 ? 18.053 12.854 -12.306 1.00 94.25 94 ARG A C 1
ATOM 677 O O . ARG A 1 94 ? 18.990 13.639 -12.225 1.00 94.25 94 ARG A O 1
ATOM 684 N N . ILE A 1 95 ? 17.958 11.764 -11.549 1.00 89.19 95 ILE A N 1
ATOM 685 C CA . ILE A 1 95 ? 18.951 11.356 -10.548 1.00 89.19 95 ILE A CA 1
ATOM 686 C C . ILE A 1 95 ? 19.527 10.019 -10.999 1.00 89.19 95 ILE A C 1
ATOM 688 O O . ILE A 1 95 ? 18.759 9.137 -11.379 1.00 89.19 95 ILE A O 1
ATOM 692 N N . LYS A 1 96 ? 20.852 9.880 -10.978 1.00 78.19 96 LYS A N 1
ATOM 693 C CA . LYS A 1 96 ? 21.537 8.619 -11.272 1.00 78.19 96 LYS A CA 1
ATOM 694 C C . LYS A 1 96 ? 22.077 8.038 -9.964 1.00 78.19 96 LYS A C 1
ATOM 696 O O . LYS A 1 96 ? 22.509 8.827 -9.129 1.00 78.19 96 LYS A O 1
ATOM 701 N N . PRO A 1 97 ? 22.021 6.712 -9.762 1.00 70.06 97 PRO A N 1
ATOM 702 C CA . PRO A 1 97 ? 22.886 6.081 -8.780 1.00 70.06 97 PRO A CA 1
ATOM 703 C C . PRO A 1 97 ? 24.330 6.288 -9.252 1.00 70.06 97 PRO A C 1
ATOM 705 O O . PRO A 1 97 ? 24.627 6.020 -10.420 1.00 70.06 97 PRO A O 1
ATOM 708 N N . ASP A 1 98 ? 25.157 6.871 -8.389 1.00 71.44 98 ASP A N 1
ATOM 709 C CA . ASP A 1 98 ? 26.584 7.095 -8.642 1.00 71.44 98 ASP A CA 1
ATOM 710 C C . ASP A 1 98 ? 27.338 5.773 -8.872 1.00 71.44 98 ASP A C 1
ATOM 712 O O . ASP A 1 98 ? 26.958 4.752 -8.244 1.00 71.44 98 ASP A O 1
#

Radius of gyration: 14.96 Å; chains: 1; bounding box: 41×30×33 Å